Protein AF-A0A3M1XV31-F1 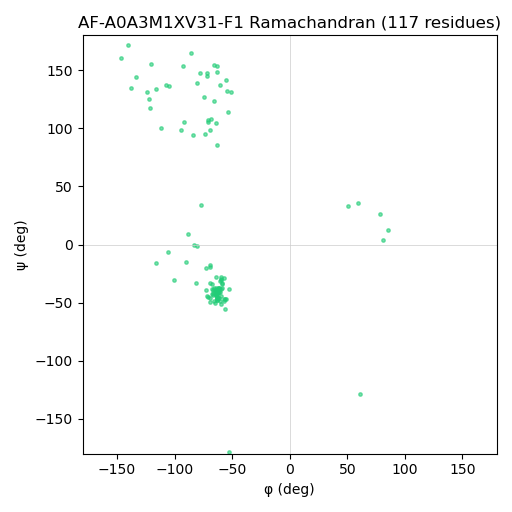(afdb_monomer)

Radius of gyration: 16.29 Å; Cα contacts (8 Å, |Δi|>4): 120; chains: 1; bounding box: 42×37×45 Å

Structure (mmCIF, N/CA/C/O backbone):
data_AF-A0A3M1XV31-F1
#
_entry.id   AF-A0A3M1XV31-F1
#
loop_
_atom_site.group_PDB
_atom_site.id
_atom_site.type_symbol
_atom_site.label_atom_id
_atom_site.label_alt_id
_atom_site.label_comp_id
_atom_site.label_asym_id
_atom_site.label_entity_id
_atom_site.label_seq_id
_atom_site.pdbx_PDB_ins_code
_atom_site.Cartn_x
_atom_site.Cartn_y
_atom_site.Cartn_z
_atom_site.occupancy
_atom_site.B_iso_or_equiv
_atom_site.auth_seq_id
_atom_site.auth_comp_id
_atom_site.auth_asym_id
_atom_site.auth_atom_id
_atom_site.pdbx_PDB_model_num
ATOM 1 N N . MET A 1 1 ? -19.844 -10.846 9.986 1.00 44.69 1 MET A N 1
ATOM 2 C CA . MET A 1 1 ? -19.285 -10.916 11.349 1.00 44.69 1 MET A CA 1
ATOM 3 C C . MET A 1 1 ? -18.876 -9.504 11.699 1.00 44.69 1 MET A C 1
ATOM 5 O O . MET A 1 1 ? -18.181 -8.908 10.888 1.00 44.69 1 MET A O 1
ATOM 9 N N . ASP A 1 2 ? -19.329 -8.960 12.826 1.00 51.91 2 ASP A N 1
ATOM 10 C CA . ASP A 1 2 ? -18.788 -7.693 13.324 1.00 51.91 2 ASP A CA 1
ATOM 11 C C . ASP A 1 2 ? -17.354 -7.955 13.785 1.00 51.91 2 ASP A C 1
ATOM 13 O O . ASP A 1 2 ? -17.120 -8.522 14.855 1.00 51.91 2 ASP A O 1
ATOM 17 N N . HIS A 1 3 ? -16.383 -7.627 12.933 1.00 59.66 3 HIS A N 1
ATOM 18 C CA . HIS A 1 3 ? -14.981 -7.655 13.319 1.00 59.66 3 HIS A CA 1
ATOM 19 C C . HIS A 1 3 ? -14.756 -6.498 14.287 1.00 59.66 3 HIS A C 1
ATOM 21 O O . HIS A 1 3 ? -14.757 -5.329 13.903 1.00 59.66 3 HIS A O 1
ATOM 27 N N . LYS A 1 4 ? -14.622 -6.824 15.574 1.00 81.00 4 LYS A N 1
ATOM 28 C CA . LYS A 1 4 ? -14.208 -5.852 16.578 1.00 81.00 4 LYS A CA 1
ATOM 29 C C . LYS A 1 4 ? -12.745 -5.505 16.296 1.00 81.00 4 LYS A C 1
ATOM 31 O O . LYS A 1 4 ? -11.880 -6.345 16.518 1.00 81.00 4 LYS A O 1
ATOM 36 N N . VAL A 1 5 ? -12.513 -4.296 15.787 1.00 86.75 5 VAL A N 1
ATOM 37 C CA . VAL A 1 5 ? -11.179 -3.737 15.513 1.00 86.75 5 VAL A CA 1
ATOM 38 C C . VAL A 1 5 ? -10.301 -3.878 16.759 1.00 86.75 5 VAL A C 1
ATOM 40 O O . VAL A 1 5 ? -10.746 -3.538 17.862 1.00 86.75 5 VAL A O 1
ATOM 43 N N . SER A 1 6 ? -9.075 -4.389 16.610 1.00 92.94 6 SER A N 1
ATOM 44 C CA . SER A 1 6 ? -8.146 -4.476 17.743 1.00 92.94 6 SER A CA 1
ATOM 45 C C . SER A 1 6 ? -7.766 -3.097 18.292 1.00 92.94 6 SER A C 1
ATOM 47 O O . SER A 1 6 ? -7.741 -2.096 17.577 1.00 92.94 6 SER A O 1
ATOM 49 N N . GLU A 1 7 ? -7.407 -3.038 19.577 1.00 93.62 7 GLU A N 1
ATOM 50 C CA . GLU A 1 7 ? -6.962 -1.791 20.220 1.00 93.62 7 GLU A CA 1
ATOM 51 C C . GLU A 1 7 ? -5.732 -1.188 19.523 1.00 93.62 7 GLU A C 1
ATOM 53 O O . GLU A 1 7 ? -5.599 0.031 19.433 1.00 93.62 7 GLU A O 1
ATOM 58 N N . GLN A 1 8 ? -4.854 -2.035 18.980 1.00 93.50 8 GLN A N 1
ATOM 59 C CA . GLN A 1 8 ? -3.656 -1.598 18.264 1.00 93.50 8 GLN A CA 1
ATOM 60 C C . GLN A 1 8 ? -3.995 -0.992 16.898 1.00 93.50 8 GLN A C 1
ATOM 62 O O . GLN A 1 8 ? -3.476 0.071 16.556 1.00 93.50 8 GLN A O 1
ATOM 67 N N . ALA A 1 9 ? -4.891 -1.632 16.140 1.00 93.19 9 ALA A N 1
ATOM 68 C CA . ALA A 1 9 ? -5.388 -1.086 14.882 1.00 93.19 9 ALA A CA 1
ATOM 69 C C . ALA A 1 9 ? -6.126 0.243 15.117 1.00 93.19 9 ALA A C 1
ATOM 71 O O . ALA A 1 9 ? -5.902 1.218 14.399 1.00 93.19 9 ALA A O 1
ATOM 72 N N . GLN A 1 10 ? -6.931 0.325 16.179 1.00 94.94 10 GLN A N 1
ATOM 73 C CA . GLN A 1 10 ? -7.616 1.555 16.565 1.00 94.94 10 GLN A CA 1
ATOM 74 C C . GLN A 1 10 ? -6.623 2.682 16.898 1.00 94.94 10 GLN A C 1
ATOM 76 O O . GLN A 1 10 ? -6.748 3.783 16.366 1.00 94.94 10 GLN A O 1
ATOM 81 N N . ALA A 1 11 ? -5.584 2.397 17.690 1.00 95.25 11 ALA A N 1
ATOM 82 C CA . ALA A 1 11 ? -4.541 3.372 18.009 1.00 95.25 11 ALA A CA 1
ATOM 83 C C . ALA A 1 11 ? -3.785 3.859 16.758 1.00 95.25 11 ALA A C 1
ATOM 85 O O . ALA A 1 11 ? -3.480 5.046 16.631 1.00 95.25 11 ALA A O 1
ATOM 86 N N . ALA A 1 12 ? -3.506 2.968 15.800 1.00 94.94 12 ALA A N 1
ATOM 87 C CA . ALA A 1 12 ? -2.901 3.349 14.526 1.00 94.94 12 ALA A CA 1
ATOM 88 C C . A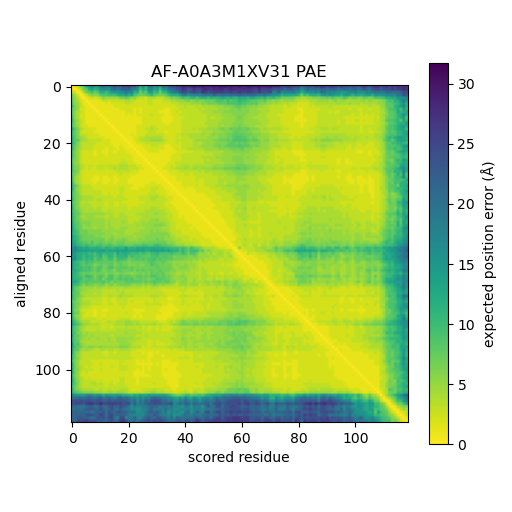LA A 1 12 ? -3.814 4.266 13.696 1.00 94.94 12 ALA A C 1
ATOM 90 O O . ALA A 1 12 ? -3.339 5.265 13.150 1.00 94.94 12 ALA A O 1
ATOM 91 N N . ALA A 1 13 ? -5.114 3.969 13.648 1.00 94.88 13 ALA A N 1
ATOM 92 C CA . ALA A 1 13 ? -6.100 4.805 12.975 1.00 94.88 13 ALA A CA 1
ATOM 93 C C . ALA A 1 13 ? -6.205 6.196 13.619 1.00 94.88 13 ALA A C 1
ATOM 95 O O . ALA A 1 13 ? -6.254 7.201 12.912 1.00 94.88 13 ALA A O 1
ATOM 96 N N . ASP A 1 14 ? -6.195 6.280 14.948 1.00 95.56 14 ASP A N 1
ATOM 97 C CA . ASP A 1 14 ? -6.311 7.561 15.648 1.00 95.56 14 ASP A CA 1
ATOM 98 C C . ASP A 1 14 ? -5.076 8.451 15.432 1.00 95.56 14 ASP A C 1
ATOM 100 O O . ASP A 1 14 ? -5.234 9.637 15.140 1.00 95.56 14 ASP A O 1
ATOM 104 N N . ARG A 1 15 ? -3.863 7.878 15.394 1.00 95.12 15 ARG A N 1
ATOM 105 C CA . ARG A 1 15 ? -2.644 8.616 14.998 1.00 95.12 15 ARG A CA 1
ATOM 106 C C . ARG A 1 15 ? -2.728 9.181 13.576 1.00 95.12 15 ARG A C 1
ATOM 108 O O . ARG A 1 15 ? -2.257 10.288 13.330 1.00 95.12 15 ARG A O 1
ATOM 115 N N . LEU A 1 16 ? -3.328 8.450 12.633 1.00 93.25 16 LEU A N 1
ATOM 116 C CA . LEU A 1 16 ? -3.548 8.957 11.272 1.00 93.25 16 LEU A CA 1
ATOM 117 C C . LEU A 1 16 ? -4.548 10.121 11.244 1.00 93.25 16 LEU A C 1
ATOM 119 O O . LEU A 1 16 ? -4.326 11.094 10.522 1.00 93.25 16 LEU A O 1
ATOM 123 N N . LYS A 1 17 ? -5.617 10.058 12.049 1.00 93.88 17 LYS A N 1
ATOM 124 C CA . LYS A 1 17 ? -6.593 11.156 12.164 1.00 93.88 17 LYS A CA 1
ATOM 125 C C . LYS A 1 17 ? -5.960 12.424 12.724 1.00 93.88 17 LYS A C 1
ATOM 127 O O . LYS A 1 17 ? -6.223 13.505 12.205 1.00 93.88 17 LYS A O 1
ATOM 132 N N . GLU A 1 18 ? -5.101 12.303 13.736 1.00 95.38 18 GLU A N 1
ATOM 133 C CA . GLU A 1 18 ? -4.348 13.436 14.300 1.00 95.38 18 GLU A CA 1
ATOM 134 C C . GLU A 1 18 ? -3.447 14.117 13.257 1.00 95.38 18 GLU A C 1
ATOM 136 O O . GLU A 1 18 ? -3.228 15.326 13.316 1.00 95.38 18 GLU A O 1
ATOM 141 N N . GLN A 1 19 ? -2.972 13.362 12.263 1.00 91.88 19 GLN A N 1
ATOM 142 C CA . GLN A 1 19 ? -2.186 13.868 11.133 1.00 91.88 19 GLN A CA 1
ATOM 143 C C . GLN A 1 19 ? -3.046 14.455 9.996 1.00 91.88 19 GLN A C 1
ATOM 145 O O . GLN A 1 19 ? -2.499 14.927 9.000 1.00 91.88 19 GLN A O 1
ATOM 150 N N . GLY A 1 20 ? -4.377 14.440 10.125 1.00 91.62 20 GLY A N 1
ATOM 151 C CA . GLY A 1 20 ? -5.310 14.959 9.123 1.00 91.62 20 GLY A CA 1
ATOM 152 C C . GLY A 1 20 ? -5.680 13.970 8.015 1.00 91.62 20 GLY A C 1
ATOM 153 O O . GLY A 1 20 ? -6.274 14.381 7.019 1.00 91.62 20 GLY A O 1
ATOM 154 N N . TYR A 1 21 ? -5.355 12.683 8.167 1.00 91.75 21 TYR A N 1
ATOM 155 C CA . TYR A 1 21 ? -5.764 11.638 7.228 1.00 91.75 21 TYR A CA 1
ATOM 156 C C . TYR A 1 21 ? -7.074 10.970 7.655 1.00 91.75 21 TYR A C 1
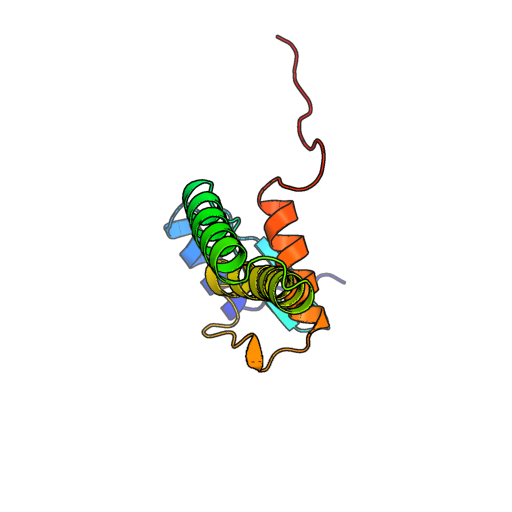ATOM 158 O O . TYR A 1 21 ? -7.392 10.868 8.840 1.00 91.75 21 TYR A O 1
ATOM 166 N N . THR A 1 22 ? -7.810 10.438 6.680 1.00 91.81 22 THR A N 1
ATOM 167 C CA . THR A 1 22 ? -8.916 9.504 6.919 1.00 91.81 22 THR A CA 1
ATOM 168 C C . THR A 1 22 ? -8.360 8.078 6.862 1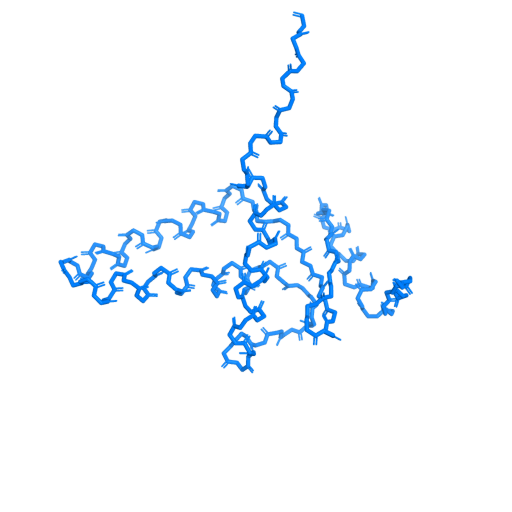.00 91.81 22 THR A C 1
ATOM 170 O O . THR A 1 22 ? -8.011 7.620 5.773 1.00 91.81 22 THR A O 1
ATOM 173 N N . PRO A 1 23 ? -8.198 7.385 8.004 1.00 93.81 23 PRO A N 1
ATOM 174 C CA . PRO A 1 23 ? -7.691 6.018 8.015 1.00 93.81 23 PRO A CA 1
ATOM 175 C C . PRO A 1 23 ? -8.740 5.043 7.478 1.00 93.81 23 PRO A C 1
ATOM 177 O O . PRO A 1 23 ? -9.935 5.205 7.727 1.00 93.81 23 PRO A O 1
ATOM 180 N N . VAL A 1 24 ? -8.269 3.986 6.827 1.00 94.94 24 VAL A N 1
ATOM 181 C CA . VAL A 1 24 ? -9.083 2.868 6.351 1.00 94.94 24 VAL A CA 1
ATOM 182 C C . VAL A 1 24 ? -8.652 1.605 7.085 1.00 94.94 24 VAL A C 1
ATOM 184 O O . VAL A 1 24 ? -7.459 1.339 7.225 1.00 94.94 24 VAL A O 1
ATOM 187 N N . TYR A 1 25 ? -9.629 0.838 7.564 1.00 95.31 25 TYR A N 1
ATOM 188 C CA . TYR A 1 25 ? -9.424 -0.464 8.194 1.00 95.31 25 TYR A CA 1
ATOM 189 C C . TYR A 1 25 ? -9.891 -1.570 7.252 1.00 95.31 25 TYR A C 1
ATOM 191 O O . TYR A 1 25 ? -10.963 -1.470 6.656 1.00 95.31 25 TYR A O 1
ATOM 199 N N . THR A 1 26 ? -9.115 -2.646 7.155 1.00 94.25 26 THR A N 1
ATOM 200 C CA . THR A 1 26 ? -9.502 -3.842 6.405 1.00 94.25 26 THR A CA 1
ATOM 201 C C . THR A 1 26 ? -8.957 -5.108 7.060 1.00 94.25 26 THR A C 1
ATOM 203 O O . THR A 1 26 ? -8.009 -5.064 7.845 1.00 94.25 26 THR A O 1
ATOM 206 N N . VAL A 1 27 ? -9.553 -6.251 6.720 1.00 94.25 27 VAL A N 1
ATOM 207 C CA . VAL A 1 27 ? -9.069 -7.579 7.108 1.00 94.25 27 VAL A CA 1
ATOM 208 C C . VAL A 1 27 ? -8.813 -8.386 5.843 1.00 94.25 27 VAL A C 1
ATOM 210 O O . VAL A 1 27 ? -9.742 -8.675 5.091 1.00 94.25 27 VAL A O 1
ATOM 213 N N . ILE A 1 28 ? -7.562 -8.783 5.617 1.00 92.94 28 ILE A N 1
ATOM 214 C CA . ILE A 1 28 ? -7.142 -9.538 4.430 1.00 92.94 28 ILE A CA 1
ATOM 215 C C . ILE A 1 28 ? -6.505 -10.838 4.899 1.00 92.94 28 ILE A C 1
ATOM 217 O O . ILE A 1 28 ? -5.599 -10.829 5.728 1.00 92.94 28 ILE A O 1
ATOM 221 N N . ALA A 1 29 ? -7.007 -11.971 4.398 1.00 91.81 29 ALA A N 1
ATOM 222 C CA . ALA A 1 29 ? -6.562 -13.309 4.804 1.00 91.81 29 ALA A CA 1
ATOM 223 C C . ALA A 1 29 ? -6.548 -13.525 6.339 1.00 91.81 29 ALA A C 1
ATOM 225 O O . ALA A 1 29 ? -5.714 -14.254 6.867 1.00 91.81 29 ALA A O 1
ATOM 226 N N . GLY A 1 30 ? -7.481 -12.888 7.059 1.00 91.00 30 GLY A N 1
ATOM 227 C CA . GLY A 1 30 ? -7.589 -12.975 8.520 1.00 91.00 30 GLY A CA 1
ATOM 228 C C . GLY A 1 30 ? -6.632 -12.066 9.300 1.00 91.00 30 GLY A C 1
ATOM 229 O O . GLY A 1 30 ? -6.635 -12.122 10.526 1.00 91.00 30 GLY A O 1
ATOM 230 N N . GLN A 1 31 ? -5.847 -11.226 8.622 1.00 93.44 31 GLN A N 1
ATOM 231 C CA . GLN A 1 31 ? -4.952 -10.251 9.238 1.00 93.44 31 GLN A CA 1
ATOM 232 C C . GLN A 1 31 ? -5.524 -8.837 9.117 1.00 93.44 31 GLN A C 1
ATOM 234 O O . GLN A 1 31 ? -6.035 -8.449 8.068 1.00 93.44 31 GLN A O 1
ATOM 239 N N . GLU A 1 32 ? -5.444 -8.077 10.206 1.00 94.44 32 GLU A N 1
ATOM 240 C CA . GLU A 1 32 ? -5.902 -6.692 10.266 1.00 94.44 32 GLU A CA 1
ATOM 241 C C . GLU A 1 32 ? -4.873 -5.735 9.666 1.00 94.44 32 GLU A C 1
ATOM 243 O O . GLU A 1 32 ? -3.675 -5.838 9.942 1.00 94.44 32 GLU A O 1
ATOM 248 N N . PHE A 1 33 ? -5.369 -4.760 8.911 1.00 96.25 33 PHE A N 1
ATOM 249 C CA . PHE A 1 33 ? -4.568 -3.688 8.348 1.00 96.25 33 PHE A CA 1
ATOM 250 C C . PHE A 1 33 ? -5.241 -2.342 8.560 1.00 96.25 33 PHE A C 1
ATOM 252 O O . PHE A 1 33 ? -6.463 -2.211 8.469 1.00 96.25 33 PHE A O 1
ATOM 259 N N . VAL A 1 34 ? -4.411 -1.331 8.800 1.00 96.69 34 VAL A N 1
ATOM 260 C CA . VAL A 1 34 ? -4.817 0.072 8.735 1.00 96.69 34 VAL A CA 1
ATOM 261 C C . VAL A 1 34 ? -3.905 0.768 7.752 1.00 96.69 34 VAL A C 1
ATOM 263 O O . VAL A 1 34 ? -2.681 0.632 7.825 1.00 96.69 34 VAL A O 1
ATOM 266 N N . PHE A 1 35 ? -4.501 1.520 6.841 1.00 96.50 35 PHE A N 1
ATOM 267 C CA . PHE A 1 35 ? -3.779 2.289 5.843 1.00 96.50 35 PHE A CA 1
ATOM 268 C C . PHE A 1 35 ? -4.438 3.647 5.621 1.00 96.50 35 PHE A C 1
ATOM 270 O O . PHE A 1 35 ? -5.520 3.931 6.139 1.00 96.50 35 PHE A O 1
ATOM 277 N N . ARG A 1 36 ? -3.768 4.504 4.858 1.00 95.00 36 ARG A N 1
ATOM 278 C CA . ARG A 1 36 ? -4.328 5.763 4.361 1.00 95.00 36 ARG A CA 1
ATOM 279 C C . ARG A 1 36 ? -4.320 5.788 2.833 1.00 95.00 36 ARG A C 1
ATOM 281 O O . ARG A 1 36 ? -3.449 5.162 2.228 1.00 95.00 36 ARG A O 1
ATOM 288 N N . PRO A 1 37 ? -5.201 6.577 2.208 1.00 93.62 37 PRO A N 1
ATOM 289 C CA . PRO A 1 37 ? -5.047 6.926 0.807 1.00 93.62 37 PRO A CA 1
ATOM 290 C C . PRO A 1 37 ? -3.675 7.571 0.538 1.00 93.62 37 PRO A C 1
ATOM 292 O O . PRO A 1 37 ? -3.172 8.379 1.332 1.00 93.62 37 PRO A O 1
ATOM 295 N N . ILE A 1 38 ? -3.075 7.246 -0.606 1.00 93.50 38 ILE A N 1
ATOM 296 C CA . ILE A 1 38 ? -1.931 7.981 -1.148 1.00 93.50 38 ILE A CA 1
ATOM 297 C C . ILE A 1 38 ? -2.369 9.348 -1.680 1.00 93.50 38 ILE A C 1
ATOM 299 O O . ILE A 1 38 ? -3.448 9.523 -2.247 1.00 93.50 38 ILE A O 1
ATOM 303 N N . THR A 1 39 ? -1.496 10.333 -1.520 1.00 92.81 39 THR A N 1
ATOM 304 C CA . THR A 1 39 ? -1.701 11.699 -1.996 1.00 92.81 39 THR A CA 1
ATOM 305 C C . THR A 1 39 ? -1.271 11.861 -3.455 1.00 92.81 39 THR A C 1
ATOM 307 O O . THR A 1 39 ? -0.485 11.087 -4.011 1.00 92.81 39 THR A O 1
ATOM 310 N N . ARG A 1 40 ? -1.704 12.959 -4.089 1.00 91.81 40 ARG A N 1
ATOM 311 C CA . ARG A 1 40 ? -1.267 13.309 -5.450 1.00 91.81 40 ARG A CA 1
ATOM 312 C C . ARG A 1 40 ? 0.247 13.528 -5.558 1.00 91.81 40 ARG A C 1
ATOM 314 O O . ARG A 1 40 ? 0.811 13.292 -6.627 1.00 91.81 40 ARG A O 1
ATOM 321 N N . ALA A 1 41 ? 0.889 14.012 -4.494 1.00 92.94 41 ALA A N 1
ATOM 322 C CA . ALA A 1 41 ? 2.333 14.225 -4.461 1.00 92.94 41 ALA A CA 1
ATOM 323 C C . ALA A 1 41 ? 3.089 12.887 -4.463 1.00 92.94 41 ALA A C 1
ATOM 325 O O . ALA A 1 41 ? 3.986 12.701 -5.281 1.00 92.94 41 ALA A O 1
ATOM 326 N N . GLU A 1 42 ? 2.660 11.936 -3.632 1.00 93.50 42 GLU A N 1
ATOM 327 C CA . GLU A 1 42 ? 3.243 10.589 -3.559 1.00 93.50 42 GLU A CA 1
ATOM 328 C C . GLU A 1 42 ? 3.054 9.820 -4.865 1.00 93.50 42 GLU A C 1
ATOM 330 O O . GLU A 1 42 ? 4.007 9.250 -5.390 1.00 93.50 42 GLU A O 1
ATOM 335 N N . TRP A 1 43 ? 1.858 9.896 -5.457 1.00 92.31 43 TRP A N 1
ATOM 336 C CA . TRP A 1 43 ? 1.599 9.314 -6.773 1.00 92.31 43 TRP A CA 1
ATOM 337 C C . TRP A 1 43 ? 2.559 9.843 -7.844 1.00 92.31 43 TRP A C 1
ATOM 339 O O . TRP A 1 43 ? 3.123 9.079 -8.625 1.00 92.31 43 TRP A O 1
ATOM 349 N N . ARG A 1 44 ? 2.757 11.168 -7.901 1.00 91.94 44 ARG A N 1
ATOM 350 C CA . ARG A 1 44 ? 3.674 11.779 -8.876 1.00 91.94 44 ARG A CA 1
ATOM 351 C C . ARG A 1 44 ? 5.102 11.291 -8.684 1.00 91.94 44 ARG A C 1
ATOM 353 O O . ARG A 1 44 ? 5.783 11.040 -9.674 1.00 91.94 44 ARG A O 1
ATOM 360 N N . GLU A 1 45 ? 5.534 11.164 -7.437 1.00 92.12 45 GLU A N 1
ATOM 361 C CA . GLU A 1 45 ? 6.879 10.707 -7.114 1.00 92.12 45 GLU A CA 1
ATOM 362 C C . GLU A 1 45 ? 7.103 9.242 -7.505 1.00 92.12 45 GLU A C 1
ATOM 364 O O . GLU A 1 45 ? 8.131 8.915 -8.097 1.00 92.12 45 GLU A O 1
ATOM 369 N N . LEU A 1 46 ? 6.124 8.368 -7.263 1.00 90.12 46 LEU A N 1
ATOM 370 C CA . LEU A 1 46 ? 6.165 6.987 -7.747 1.00 90.12 46 LEU A CA 1
ATOM 371 C C . LEU A 1 46 ? 6.242 6.911 -9.269 1.00 90.12 46 LEU A C 1
ATOM 373 O O . LEU A 1 46 ? 7.137 6.275 -9.813 1.00 90.12 46 LEU A O 1
ATOM 377 N N . ILE A 1 47 ? 5.346 7.605 -9.976 1.00 89.81 47 ILE A N 1
ATOM 378 C CA . ILE A 1 47 ? 5.328 7.581 -11.443 1.00 89.81 47 ILE A CA 1
ATOM 379 C C . ILE A 1 47 ? 6.634 8.121 -12.022 1.00 89.81 47 ILE A C 1
ATOM 381 O O . ILE A 1 47 ? 7.125 7.594 -13.018 1.00 89.81 47 ILE A O 1
ATOM 385 N N . ARG A 1 48 ? 7.224 9.145 -11.399 1.00 90.62 48 ARG A N 1
ATOM 386 C CA . ARG A 1 48 ? 8.531 9.672 -11.798 1.00 90.62 48 ARG A CA 1
ATOM 387 C C . ARG A 1 48 ? 9.619 8.603 -11.683 1.00 90.62 48 ARG A C 1
ATOM 389 O O . ARG A 1 48 ? 10.352 8.411 -12.650 1.00 90.62 48 ARG A O 1
ATOM 396 N N . ARG A 1 49 ? 9.699 7.901 -10.547 1.00 89.94 49 ARG A N 1
ATOM 397 C CA . ARG A 1 49 ? 10.669 6.815 -10.320 1.00 89.94 49 ARG A CA 1
ATOM 398 C C . ARG A 1 49 ? 10.451 5.649 -11.281 1.00 89.94 49 ARG A C 1
ATOM 400 O O . ARG A 1 49 ? 11.383 5.264 -11.977 1.00 89.94 49 ARG A O 1
ATOM 407 N N . ARG A 1 50 ? 9.205 5.196 -11.424 1.00 87.75 50 ARG A N 1
ATOM 408 C CA . ARG A 1 50 ? 8.818 4.129 -12.353 1.00 87.75 50 ARG A CA 1
ATOM 409 C C . ARG A 1 50 ? 9.205 4.452 -13.794 1.00 87.75 50 ARG A C 1
ATOM 411 O O . ARG A 1 50 ? 9.763 3.620 -14.498 1.00 87.75 50 ARG A O 1
ATOM 418 N N . ASN A 1 51 ? 8.914 5.670 -14.251 1.00 87.62 51 ASN A N 1
ATOM 419 C CA . ASN A 1 51 ? 9.247 6.091 -15.612 1.00 87.62 51 ASN A CA 1
ATOM 420 C C . ASN A 1 51 ? 10.762 6.201 -15.819 1.00 87.62 51 ASN A C 1
ATOM 422 O O . ASN A 1 51 ? 11.240 5.910 -16.911 1.00 87.62 51 ASN A O 1
ATOM 426 N N . GLN A 1 52 ? 11.508 6.608 -14.789 1.00 91.19 52 GLN A N 1
ATOM 427 C CA . GLN A 1 52 ? 12.965 6.620 -14.836 1.00 91.19 52 GLN A CA 1
ATOM 428 C C . GLN A 1 52 ? 13.523 5.195 -14.966 1.00 91.19 52 GLN A C 1
ATOM 430 O O . GLN A 1 52 ? 14.293 4.936 -15.884 1.00 91.19 52 GLN A O 1
ATOM 435 N N . GLN A 1 53 ? 13.080 4.262 -14.120 1.00 88.94 53 GLN A N 1
ATOM 436 C CA . GLN A 1 53 ? 13.501 2.857 -14.183 1.00 88.94 53 GLN A CA 1
ATOM 437 C C . GLN A 1 53 ? 13.126 2.207 -15.520 1.00 88.94 53 GLN A C 1
ATOM 439 O O . GLN A 1 53 ? 13.932 1.500 -16.116 1.00 88.94 53 GLN A O 1
ATOM 444 N N . ALA A 1 54 ? 11.927 2.488 -16.039 1.00 87.75 54 ALA A N 1
ATOM 445 C CA . ALA A 1 54 ? 11.497 1.979 -17.338 1.00 87.75 54 ALA A CA 1
ATOM 446 C C . ALA A 1 54 ? 12.358 2.533 -18.487 1.00 87.75 54 ALA A C 1
ATOM 448 O O . ALA A 1 54 ? 12.683 1.802 -19.418 1.00 87.75 54 ALA A O 1
ATOM 449 N N . ALA A 1 55 ? 12.765 3.805 -18.415 1.00 88.12 55 ALA A N 1
ATOM 450 C CA . ALA A 1 55 ? 13.685 4.387 -19.389 1.00 88.12 55 ALA A CA 1
ATOM 451 C C . ALA A 1 55 ? 15.080 3.742 -19.322 1.00 88.12 55 ALA A C 1
ATOM 453 O O . ALA A 1 55 ? 15.700 3.523 -20.361 1.00 88.12 55 ALA A O 1
ATOM 454 N N . GLU A 1 56 ? 15.558 3.410 -18.120 1.00 91.00 56 GLU A N 1
ATOM 455 C CA . GLU A 1 56 ? 16.828 2.705 -17.900 1.00 91.00 56 GLU A CA 1
ATOM 456 C C . GLU A 1 56 ? 16.776 1.243 -18.385 1.00 91.00 56 GLU A C 1
ATOM 458 O O . GLU A 1 56 ? 17.768 0.732 -18.904 1.00 91.00 56 GLU A O 1
ATOM 463 N N . ALA A 1 57 ? 15.616 0.587 -18.283 1.00 88.94 57 ALA A N 1
ATOM 464 C CA . ALA A 1 57 ? 15.392 -0.781 -18.756 1.00 88.94 57 ALA A CA 1
ATOM 465 C C . ALA A 1 57 ? 15.324 -0.912 -20.294 1.00 88.94 57 ALA A C 1
ATOM 467 O O . ALA A 1 57 ? 15.528 -2.007 -20.829 1.00 88.94 57 ALA A O 1
ATOM 468 N N . GLY A 1 58 ? 15.051 0.182 -21.016 1.00 90.00 58 GLY A N 1
ATOM 469 C CA . GLY A 1 58 ? 14.938 0.190 -22.477 1.00 90.00 58 GLY A CA 1
ATOM 470 C C . GLY A 1 58 ? 13.818 -0.727 -22.982 1.00 90.00 58 GLY A C 1
ATOM 471 O O . GLY A 1 58 ? 12.695 -0.657 -22.499 1.00 90.00 58 GLY A O 1
ATOM 472 N N . ASP A 1 59 ? 14.127 -1.609 -23.939 1.00 90.62 59 ASP A N 1
ATOM 473 C CA . ASP A 1 59 ? 13.158 -2.546 -24.539 1.00 90.62 59 ASP A CA 1
ATOM 474 C C . ASP A 1 59 ? 13.043 -3.888 -23.785 1.00 90.62 59 ASP A C 1
ATOM 476 O O . ASP A 1 59 ? 12.417 -4.837 -24.270 1.00 90.62 59 ASP A O 1
ATOM 480 N N . ASN A 1 60 ? 13.656 -4.016 -22.602 1.00 91.94 60 ASN A N 1
ATOM 481 C CA . ASN A 1 60 ? 13.600 -5.251 -21.825 1.00 91.94 60 ASN A CA 1
ATOM 482 C C . ASN A 1 60 ? 12.216 -5.436 -21.180 1.00 91.94 60 ASN A C 1
ATOM 484 O O . ASN A 1 60 ? 11.948 -4.955 -20.080 1.00 91.94 60 ASN A O 1
ATOM 488 N N . GLN A 1 61 ? 11.347 -6.186 -21.859 1.00 86.81 61 GLN A N 1
ATOM 489 C CA . GLN A 1 61 ? 9.975 -6.439 -21.410 1.00 86.81 61 GLN A CA 1
ATOM 490 C C . GLN A 1 61 ? 9.885 -7.129 -20.041 1.00 86.81 61 GLN A C 1
ATOM 492 O O . GLN A 1 61 ? 8.925 -6.879 -19.318 1.00 86.81 61 GLN A O 1
ATOM 497 N N . ILE A 1 62 ? 10.869 -7.958 -19.670 1.00 86.38 62 ILE A N 1
ATOM 498 C CA . ILE A 1 62 ? 10.894 -8.625 -18.358 1.00 86.38 62 ILE A CA 1
ATOM 499 C C . ILE A 1 62 ? 11.151 -7.588 -17.264 1.00 86.38 62 ILE A C 1
ATOM 501 O O . ILE A 1 62 ? 10.372 -7.494 -16.324 1.00 86.38 62 ILE A O 1
ATOM 505 N N . ALA A 1 63 ? 12.167 -6.741 -17.443 1.00 83.94 63 ALA A N 1
ATOM 506 C CA . ALA A 1 63 ? 12.473 -5.676 -16.488 1.00 83.94 63 ALA A CA 1
ATOM 507 C C . ALA A 1 63 ? 11.314 -4.671 -16.353 1.00 83.94 63 ALA A C 1
ATOM 509 O O . ALA A 1 63 ? 11.006 -4.215 -15.257 1.00 83.94 63 ALA A O 1
ATOM 510 N N . ILE A 1 64 ? 10.622 -4.350 -17.453 1.00 83.62 64 ILE A N 1
ATOM 511 C CA . ILE A 1 64 ? 9.429 -3.489 -17.412 1.00 83.62 64 ILE A CA 1
ATOM 512 C C . ILE A 1 64 ? 8.294 -4.137 -16.605 1.00 83.62 64 ILE A C 1
ATOM 514 O O . ILE A 1 64 ? 7.590 -3.427 -15.887 1.00 83.62 64 ILE A O 1
ATOM 518 N N . ALA A 1 65 ? 8.098 -5.453 -16.725 1.00 81.88 65 ALA A N 1
ATOM 519 C CA . ALA A 1 65 ? 7.084 -6.172 -15.958 1.00 81.88 65 ALA A CA 1
ATOM 520 C C . ALA A 1 65 ? 7.423 -6.200 -14.457 1.00 81.88 65 ALA A C 1
ATOM 522 O O . ALA A 1 65 ? 6.549 -5.916 -13.643 1.00 81.88 65 ALA A O 1
ATOM 523 N N . GLU A 1 66 ? 8.688 -6.437 -14.100 1.00 84.81 66 GLU A N 1
ATOM 524 C CA . GLU A 1 66 ? 9.167 -6.397 -12.708 1.00 84.81 66 GLU A CA 1
ATOM 525 C C . GLU A 1 66 ? 8.943 -5.012 -12.074 1.00 84.81 66 GLU A C 1
ATOM 527 O O . GLU A 1 66 ? 8.370 -4.911 -10.995 1.00 84.81 66 GLU A O 1
ATOM 532 N N . ILE A 1 67 ? 9.249 -3.924 -12.793 1.00 85.38 67 ILE A N 1
ATOM 533 C CA . ILE A 1 67 ? 8.994 -2.544 -12.331 1.00 85.38 67 ILE A CA 1
ATOM 534 C C . ILE A 1 67 ? 7.498 -2.291 -12.044 1.00 85.38 67 ILE A C 1
ATOM 536 O O . ILE A 1 67 ? 7.135 -1.493 -11.170 1.00 85.38 67 ILE A O 1
ATOM 540 N N . GLN A 1 68 ? 6.598 -2.924 -12.803 1.00 76.94 68 GLN A N 1
ATOM 541 C CA . GLN A 1 68 ? 5.158 -2.807 -12.560 1.00 76.94 68 GLN A CA 1
ATOM 542 C C . GLN A 1 68 ? 4.730 -3.570 -11.305 1.00 76.94 68 GLN A C 1
ATOM 544 O O . GLN A 1 68 ? 3.900 -3.056 -10.557 1.00 76.94 68 GLN A O 1
ATOM 549 N N . GLU A 1 69 ? 5.303 -4.747 -11.059 1.00 78.00 69 GLU A N 1
ATOM 550 C CA . GLU A 1 69 ? 5.050 -5.536 -9.850 1.00 78.00 69 GLU A CA 1
ATOM 551 C C . GLU A 1 69 ? 5.582 -4.822 -8.596 1.00 78.00 69 GLU A C 1
ATOM 553 O O . GLU A 1 69 ? 4.843 -4.648 -7.624 1.00 78.00 69 GLU A O 1
ATOM 558 N N . ASP A 1 70 ? 6.790 -4.257 -8.671 1.00 84.62 70 ASP A N 1
ATOM 559 C CA . ASP A 1 70 ? 7.404 -3.463 -7.598 1.00 84.62 70 ASP A CA 1
ATOM 560 C C . ASP A 1 70 ? 6.536 -2.265 -7.178 1.00 84.62 70 ASP A C 1
ATOM 562 O O . ASP A 1 70 ? 6.542 -1.845 -6.018 1.00 84.62 70 ASP A O 1
ATOM 566 N N . SER A 1 71 ? 5.727 -1.726 -8.097 1.00 83.06 71 SER A N 1
ATOM 567 C CA . SER A 1 71 ? 4.831 -0.606 -7.791 1.00 83.06 71 SER A CA 1
ATOM 568 C C . SER A 1 71 ? 3.790 -0.981 -6.724 1.00 83.06 71 SER A C 1
ATOM 570 O O . SER A 1 71 ? 3.493 -0.159 -5.856 1.00 83.06 71 SER A O 1
ATOM 572 N N . ALA A 1 72 ? 3.268 -2.216 -6.737 1.00 85.81 72 ALA A N 1
ATOM 573 C CA . ALA A 1 72 ? 2.305 -2.698 -5.738 1.00 85.81 72 ALA A CA 1
ATOM 574 C C . ALA A 1 72 ? 2.923 -2.755 -4.332 1.00 85.81 72 ALA A C 1
ATOM 576 O O . ALA A 1 72 ? 2.301 -2.359 -3.335 1.00 85.81 72 ALA A O 1
ATOM 577 N N . GLU A 1 73 ? 4.184 -3.179 -4.250 1.00 90.94 73 GLU A N 1
ATOM 578 C CA . GLU A 1 73 ? 4.944 -3.143 -3.007 1.00 90.94 73 GLU A CA 1
ATOM 579 C C . GLU A 1 73 ? 5.170 -1.714 -2.515 1.00 90.94 73 GLU A C 1
ATOM 581 O O . GLU A 1 73 ? 5.030 -1.445 -1.320 1.00 90.94 73 GLU A O 1
ATOM 586 N N . GLU A 1 74 ? 5.521 -0.792 -3.412 1.00 90.38 74 GLU A N 1
ATOM 587 C CA . GLU A 1 74 ? 5.774 0.603 -3.053 1.00 90.38 74 GLU A CA 1
ATOM 588 C C . GLU A 1 74 ? 4.517 1.291 -2.506 1.00 90.38 74 GLU A C 1
ATOM 590 O O . GLU A 1 74 ? 4.600 1.965 -1.475 1.00 90.38 74 GLU A O 1
ATOM 595 N N . PHE A 1 75 ? 3.343 1.083 -3.119 1.00 88.00 75 PHE A N 1
ATOM 596 C CA . PHE A 1 75 ? 2.073 1.589 -2.579 1.00 88.00 75 PHE A CA 1
ATOM 597 C C . PHE A 1 75 ? 1.831 1.082 -1.161 1.00 88.00 75 PHE A C 1
ATOM 599 O O . PHE A 1 75 ? 1.553 1.864 -0.249 1.00 88.00 75 PHE A O 1
ATOM 606 N N . THR A 1 76 ? 2.001 -0.224 -0.974 1.00 92.06 76 THR A N 1
ATOM 607 C CA . THR A 1 76 ? 1.762 -0.889 0.304 1.00 92.06 76 THR A CA 1
ATOM 608 C C . THR A 1 76 ? 2.710 -0.366 1.387 1.00 92.06 76 THR A C 1
ATOM 610 O O . THR A 1 76 ? 2.254 0.013 2.466 1.00 92.06 76 THR A O 1
ATOM 613 N N . LYS A 1 77 ? 4.013 -0.243 1.087 1.00 92.19 77 LYS A N 1
ATOM 614 C CA . LYS A 1 77 ? 5.035 0.291 2.011 1.00 92.19 77 LYS A CA 1
ATOM 615 C C . LYS A 1 77 ? 4.734 1.719 2.473 1.00 92.19 77 LYS A C 1
ATOM 617 O O . LYS A 1 77 ? 5.031 2.066 3.611 1.00 92.19 77 LYS A O 1
ATOM 622 N N . MET A 1 78 ? 4.194 2.562 1.595 1.00 91.12 78 MET A N 1
ATOM 623 C CA . MET A 1 78 ? 3.947 3.976 1.907 1.00 91.12 78 MET A CA 1
ATOM 624 C C . MET A 1 78 ? 2.657 4.220 2.693 1.00 91.12 78 MET A C 1
ATOM 626 O O . MET A 1 78 ? 2.573 5.188 3.455 1.00 91.12 78 MET A O 1
ATOM 630 N N . ALA A 1 79 ? 1.636 3.401 2.448 1.00 94.12 79 ALA A N 1
ATOM 631 C CA . ALA A 1 79 ? 0.279 3.657 2.914 1.00 94.12 79 ALA A CA 1
ATOM 632 C C . ALA A 1 79 ? -0.103 2.856 4.163 1.00 94.12 79 ALA A C 1
ATOM 634 O O . ALA A 1 79 ? -0.914 3.341 4.955 1.00 94.12 79 ALA A O 1
ATOM 635 N N . VAL A 1 80 ? 0.453 1.654 4.348 1.00 96.19 80 VAL A N 1
ATOM 636 C CA . VAL A 1 80 ? 0.142 0.793 5.497 1.00 96.19 80 VAL A CA 1
ATOM 637 C C . VAL A 1 80 ? 0.817 1.324 6.758 1.00 96.19 80 VAL A C 1
ATOM 639 O O . VAL A 1 80 ? 2.027 1.527 6.799 1.00 96.19 80 VAL A O 1
ATOM 642 N N . VAL A 1 81 ? 0.022 1.516 7.811 1.00 95.12 81 VAL A N 1
ATOM 643 C CA . VAL A 1 81 ? 0.485 1.969 9.134 1.00 95.12 81 VAL A CA 1
ATOM 644 C C . VAL A 1 81 ? 0.274 0.930 10.234 1.00 95.12 81 VAL A C 1
ATOM 646 O O . VAL A 1 81 ? 0.857 1.050 11.311 1.00 95.12 81 VAL A O 1
ATOM 649 N N . TYR A 1 82 ? -0.565 -0.078 9.982 1.00 96.31 82 TYR A N 1
ATOM 650 C CA . TYR A 1 82 ? -0.753 -1.229 10.858 1.00 96.31 82 TYR A CA 1
ATOM 651 C C . TYR A 1 82 ? -0.826 -2.519 10.026 1.00 96.31 82 TYR A C 1
ATOM 653 O O . TYR A 1 82 ? -1.560 -2.525 9.034 1.00 96.31 82 TYR A O 1
ATOM 661 N N . PRO A 1 83 ? -0.127 -3.600 10.422 1.00 94.69 83 PRO A N 1
ATOM 662 C CA . PRO A 1 83 ? 0.780 -3.677 11.571 1.00 94.69 83 PRO A CA 1
ATOM 663 C C . PRO A 1 83 ? 1.992 -2.747 11.420 1.00 94.69 83 PRO A C 1
ATOM 665 O O . PRO A 1 83 ? 2.445 -2.469 10.311 1.00 94.69 83 PRO A O 1
ATOM 668 N N . GLU A 1 84 ? 2.498 -2.230 12.543 1.00 89.25 84 GLU A N 1
ATOM 669 C CA . GLU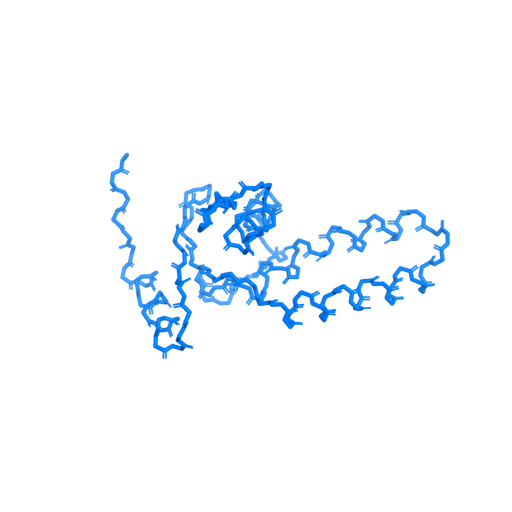 A 1 84 ? 3.710 -1.406 12.522 1.00 89.25 84 GLU A CA 1
ATOM 670 C C . GLU A 1 84 ? 4.882 -2.229 11.965 1.00 89.25 84 GLU A C 1
ATOM 672 O O . GLU A 1 84 ? 5.063 -3.391 12.331 1.00 89.25 84 GLU A O 1
ATOM 677 N N . ASN A 1 85 ? 5.691 -1.619 11.095 1.00 87.25 85 ASN A N 1
ATOM 678 C CA . ASN A 1 85 ? 6.816 -2.274 10.414 1.00 87.25 85 ASN A CA 1
ATOM 679 C C . ASN A 1 85 ? 6.411 -3.483 9.550 1.00 87.25 85 ASN A C 1
ATOM 681 O O . ASN A 1 85 ? 7.150 -4.466 9.476 1.00 87.25 85 ASN A O 1
ATOM 685 N N . PHE A 1 86 ? 5.244 -3.423 8.902 1.00 92.44 86 PHE A N 1
ATOM 686 C CA . PHE A 1 86 ? 4.836 -4.428 7.924 1.00 92.44 86 PHE A CA 1
ATOM 687 C C . PHE A 1 86 ? 5.912 -4.619 6.837 1.00 92.44 86 PHE A C 1
ATOM 689 O O . PHE A 1 86 ? 6.195 -3.717 6.050 1.00 92.44 86 PHE A O 1
ATOM 696 N N . ASP A 1 87 ? 6.520 -5.806 6.810 1.00 92.19 87 ASP A N 1
ATOM 697 C CA . ASP A 1 87 ? 7.569 -6.173 5.859 1.00 92.19 87 ASP A CA 1
ATOM 698 C C . ASP A 1 87 ? 6.949 -6.894 4.660 1.00 92.19 87 ASP A C 1
ATOM 700 O O . ASP A 1 87 ? 6.678 -8.097 4.717 1.00 92.19 87 ASP A O 1
ATOM 704 N N . VAL A 1 88 ? 6.724 -6.156 3.569 1.00 91.06 88 VAL A N 1
ATOM 705 C CA . VAL A 1 88 ? 6.081 -6.714 2.369 1.00 91.06 88 VAL A CA 1
ATOM 706 C C . VAL A 1 88 ? 6.869 -7.883 1.771 1.00 91.06 88 VAL A C 1
ATOM 708 O O . VAL A 1 88 ? 6.255 -8.783 1.213 1.00 91.06 88 VAL A O 1
ATOM 711 N N . SER A 1 89 ? 8.199 -7.925 1.946 1.00 89.38 89 SER A N 1
ATOM 712 C CA . SER A 1 89 ? 9.054 -8.982 1.378 1.00 89.38 89 SER A CA 1
ATOM 713 C C . SER A 1 89 ? 8.832 -10.345 2.038 1.00 89.38 89 SER A C 1
ATOM 715 O O . SER A 1 89 ? 9.200 -11.386 1.494 1.00 89.38 89 SER A O 1
ATOM 717 N N . LYS A 1 90 ? 8.221 -10.342 3.229 1.00 91.12 90 LYS A N 1
ATOM 718 C CA . LYS A 1 90 ? 7.843 -11.540 3.985 1.00 91.12 90 LYS A CA 1
ATOM 719 C C . LYS A 1 90 ? 6.343 -11.815 3.941 1.00 91.12 90 LYS A C 1
ATOM 721 O O . LYS A 1 90 ? 5.899 -12.830 4.479 1.00 91.12 90 LYS A O 1
ATOM 726 N N . ALA A 1 91 ? 5.558 -10.913 3.357 1.00 91.19 91 ALA A N 1
ATOM 727 C CA . ALA A 1 91 ? 4.119 -11.061 3.285 1.00 91.19 91 ALA A CA 1
ATOM 728 C C . ALA A 1 91 ? 3.725 -12.058 2.180 1.00 91.19 91 ALA A C 1
ATOM 730 O O . ALA A 1 91 ? 4.383 -12.137 1.143 1.00 91.19 91 ALA A O 1
ATOM 731 N N . PRO A 1 92 ? 2.624 -12.809 2.352 1.00 91.81 92 PRO A N 1
ATOM 732 C CA . PRO A 1 92 ? 2.020 -13.550 1.253 1.00 91.81 92 PRO A CA 1
ATOM 733 C C . PRO A 1 92 ? 1.704 -12.623 0.069 1.00 91.81 92 PRO A C 1
ATOM 735 O O . PRO A 1 92 ? 1.049 -11.598 0.256 1.00 91.81 92 PRO A O 1
ATOM 738 N N . ALA A 1 93 ? 2.087 -13.016 -1.150 1.00 87.38 93 ALA A N 1
ATOM 739 C CA . ALA A 1 93 ? 1.920 -12.193 -2.357 1.00 87.38 93 ALA A CA 1
ATOM 740 C C . ALA A 1 93 ? 0.478 -11.680 -2.556 1.00 87.38 93 ALA A C 1
ATOM 742 O O . ALA A 1 93 ? 0.253 -10.525 -2.910 1.00 87.38 93 ALA A O 1
ATOM 743 N N . GLY A 1 94 ? -0.523 -12.512 -2.242 1.00 91.38 94 GLY A N 1
ATOM 744 C CA . GLY A 1 94 ? -1.934 -12.124 -2.330 1.00 91.38 94 GLY A CA 1
ATOM 745 C C . GLY A 1 94 ? -2.345 -10.996 -1.372 1.00 91.38 94 GLY A C 1
ATOM 746 O O . GLY A 1 94 ? -3.252 -10.235 -1.700 1.00 91.38 94 GLY A O 1
ATOM 747 N N . ILE A 1 95 ? -1.680 -10.854 -0.218 1.00 93.94 95 ILE A N 1
ATOM 748 C CA . ILE A 1 95 ? -1.943 -9.762 0.732 1.00 93.94 95 ILE A CA 1
ATOM 749 C C . ILE A 1 95 ? -1.450 -8.434 0.157 1.00 93.94 95 ILE A C 1
ATOM 751 O O . ILE A 1 95 ? -2.187 -7.455 0.208 1.00 93.94 95 ILE A O 1
ATOM 755 N N . VAL A 1 96 ? -0.243 -8.406 -0.416 1.00 93.38 96 VAL A N 1
ATOM 756 C CA . VAL A 1 96 ? 0.350 -7.182 -0.981 1.00 93.38 96 VAL A CA 1
ATOM 757 C C . VAL A 1 96 ? -0.492 -6.658 -2.144 1.00 93.38 96 VAL A C 1
ATOM 759 O O . VAL A 1 96 ? -0.847 -5.483 -2.155 1.00 93.38 96 VAL A O 1
ATOM 762 N N . ASN A 1 97 ? -0.902 -7.538 -3.062 1.00 91.50 97 ASN A N 1
ATOM 763 C CA . ASN A 1 97 ? -1.772 -7.149 -4.177 1.00 91.50 97 ASN A CA 1
ATOM 764 C C . ASN A 1 97 ? -3.127 -6.625 -3.685 1.00 91.50 97 ASN A C 1
ATOM 766 O O . ASN A 1 97 ? -3.556 -5.550 -4.091 1.00 91.50 97 ASN A O 1
ATOM 770 N N . SER A 1 98 ? -3.758 -7.330 -2.739 1.00 93.88 98 SER A N 1
ATOM 771 C CA . SER A 1 98 ? -5.048 -6.901 -2.180 1.00 93.88 98 SER A CA 1
ATOM 772 C C . SER A 1 98 ? -4.952 -5.554 -1.455 1.00 93.88 98 SER A C 1
ATOM 774 O O . SER A 1 98 ? -5.869 -4.741 -1.541 1.00 93.88 98 SER A O 1
ATOM 776 N N . LEU A 1 99 ? -3.849 -5.305 -0.737 1.00 94.19 99 LEU A N 1
ATOM 777 C CA . LEU A 1 99 ? -3.593 -4.019 -0.089 1.00 94.19 99 LEU A CA 1
ATOM 778 C C . LEU A 1 99 ? -3.399 -2.915 -1.120 1.00 94.19 99 LEU A C 1
ATOM 780 O O . LEU A 1 99 ? -4.036 -1.875 -0.998 1.00 94.19 99 LEU A O 1
ATOM 784 N N . SER A 1 100 ? -2.562 -3.141 -2.134 1.00 92.94 100 SER A N 1
ATOM 785 C CA . SER A 1 100 ? -2.339 -2.180 -3.215 1.00 92.94 100 SER A CA 1
ATOM 786 C C . SER A 1 100 ? -3.656 -1.791 -3.892 1.00 92.94 100 SER A C 1
ATOM 788 O O . SER A 1 100 ? -3.934 -0.603 -4.050 1.00 92.94 100 SER A O 1
ATOM 790 N N . ASP A 1 101 ? -4.504 -2.768 -4.220 1.00 91.88 101 ASP A N 1
ATOM 791 C CA . ASP A 1 101 ? -5.811 -2.521 -4.833 1.00 91.88 101 ASP A CA 1
ATOM 792 C C . ASP A 1 101 ? -6.735 -1.714 -3.912 1.00 91.88 101 ASP A C 1
ATOM 794 O O . ASP A 1 101 ? -7.339 -0.732 -4.346 1.00 91.88 101 ASP A O 1
ATOM 798 N N . ALA A 1 102 ? -6.810 -2.077 -2.627 1.00 92.69 102 ALA A N 1
ATOM 799 C CA .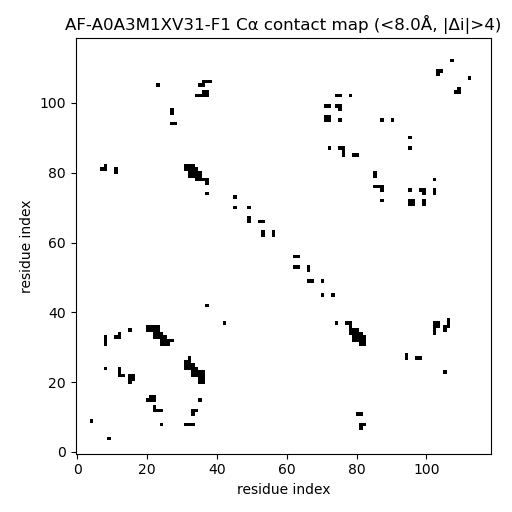 ALA A 1 102 ? -7.610 -1.352 -1.641 1.00 92.69 102 ALA A CA 1
ATOM 800 C C . ALA A 1 102 ? -7.115 0.091 -1.439 1.00 92.69 102 ALA A C 1
ATOM 802 O O . ALA A 1 102 ? -7.918 1.018 -1.358 1.00 92.69 102 ALA A O 1
ATOM 803 N N . ILE A 1 103 ? -5.798 0.300 -1.405 1.00 93.50 103 ILE A N 1
ATOM 804 C CA . ILE A 1 103 ? -5.188 1.629 -1.295 1.00 93.50 103 ILE A CA 1
ATOM 805 C C . ILE A 1 103 ? -5.540 2.477 -2.518 1.00 93.50 103 ILE A C 1
ATOM 807 O O . ILE A 1 103 ? -5.947 3.626 -2.366 1.00 93.50 103 ILE A O 1
ATOM 811 N N . LEU A 1 104 ? -5.401 1.930 -3.729 1.00 91.69 104 LEU A N 1
ATOM 812 C CA . LEU A 1 104 ? -5.714 2.651 -4.963 1.00 91.69 104 LEU A CA 1
ATOM 813 C C . LEU A 1 104 ? -7.208 2.982 -5.067 1.00 91.69 104 LEU A C 1
ATOM 815 O O . LEU A 1 104 ? -7.550 4.097 -5.465 1.00 91.69 104 LEU A O 1
ATOM 819 N N . LEU A 1 105 ? -8.083 2.057 -4.670 1.00 90.69 105 LEU A N 1
ATOM 820 C CA . LEU A 1 105 ? -9.527 2.279 -4.587 1.00 90.69 105 LEU A CA 1
ATOM 821 C C . LEU A 1 105 ? -9.850 3.476 -3.683 1.00 90.69 105 LEU A C 1
ATOM 823 O O . LEU A 1 105 ? -10.442 4.446 -4.146 1.00 90.69 105 LEU A O 1
ATOM 827 N N . GLU A 1 106 ? -9.382 3.455 -2.437 1.00 91.44 106 GLU A N 1
ATOM 828 C CA . GLU A 1 106 ? -9.644 4.514 -1.448 1.00 91.44 106 GLU A CA 1
ATOM 829 C C . GLU A 1 106 ? -8.935 5.838 -1.781 1.00 91.44 106 GLU A C 1
ATOM 831 O O . GLU A 1 106 ? -9.318 6.914 -1.323 1.00 91.44 106 GLU A O 1
ATOM 836 N N . SER A 1 107 ? -7.908 5.785 -2.629 1.00 90.75 107 SER A N 1
ATOM 837 C CA . SER A 1 107 ? -7.284 6.957 -3.244 1.00 90.75 107 SER A CA 1
ATOM 838 C C . SER A 1 107 ? -8.039 7.521 -4.450 1.00 90.75 107 SER A C 1
ATOM 840 O O . SER A 1 107 ? -7.595 8.527 -5.012 1.00 90.75 107 SER A O 1
ATOM 842 N N . GLY A 1 108 ? -9.154 6.911 -4.856 1.00 88.44 108 GLY A N 1
ATOM 843 C CA . GLY A 1 108 ? -9.986 7.365 -5.970 1.00 88.44 108 GLY A CA 1
ATOM 844 C C . GLY A 1 108 ? -9.439 6.999 -7.353 1.00 88.44 108 GLY A C 1
ATOM 845 O O . GLY A 1 108 ? -9.694 7.719 -8.318 1.00 88.44 108 GLY A O 1
ATOM 846 N N . PHE A 1 109 ? -8.648 5.924 -7.464 1.00 85.94 109 PHE A N 1
ATOM 847 C CA . PHE A 1 109 ? -8.181 5.394 -8.755 1.00 85.94 109 PHE A CA 1
ATOM 848 C C . PHE A 1 109 ? -9.122 4.351 -9.366 1.00 85.94 109 PHE A C 1
ATOM 850 O O . PHE A 1 109 ? -8.991 4.049 -10.555 1.00 85.94 109 PHE A O 1
ATOM 857 N N . ALA A 1 110 ? -10.064 3.807 -8.594 1.00 73.38 110 ALA A N 1
ATOM 858 C CA . ALA A 1 110 ? -11.170 3.065 -9.184 1.00 73.38 110 ALA A CA 1
ATOM 859 C C . ALA A 1 110 ? -12.056 4.017 -10.009 1.00 73.38 110 ALA A C 1
ATOM 861 O O . ALA A 1 110 ? -12.029 5.228 -9.800 1.00 73.38 110 ALA A O 1
ATOM 862 N N . GLY A 1 111 ? -12.768 3.474 -11.006 1.00 62.22 111 GLY A N 1
ATOM 863 C CA . GLY A 1 111 ? -13.641 4.211 -11.937 1.00 62.22 111 GLY A CA 1
ATOM 864 C C . GLY A 1 111 ? -14.690 5.108 -11.254 1.00 62.22 111 GLY A C 1
ATOM 865 O O . GLY A 1 111 ? -14.703 5.215 -10.041 1.00 62.22 111 GLY A O 1
ATOM 866 N N . PRO A 1 112 ? -15.562 5.799 -12.010 1.00 53.78 112 PRO A N 1
ATOM 867 C CA . PRO A 1 112 ? -16.126 7.091 -11.623 1.00 53.78 112 PRO A CA 1
ATOM 868 C C . PRO A 1 112 ? -16.988 7.048 -10.345 1.00 53.78 112 PRO A C 1
ATOM 870 O O . PRO A 1 112 ? -18.209 7.070 -10.429 1.00 53.78 112 PRO A O 1
ATOM 873 N N . ASP A 1 113 ? -16.352 7.163 -9.178 1.00 56.44 113 ASP A N 1
ATOM 874 C CA . ASP A 1 113 ? -16.948 7.608 -7.907 1.00 56.44 113 ASP A CA 1
ATOM 875 C C . ASP A 1 113 ? -17.108 9.140 -7.901 1.00 56.44 113 ASP A C 1
ATOM 877 O O . ASP A 1 113 ? -16.951 9.842 -6.902 1.00 56.44 113 ASP A O 1
ATOM 881 N N . VAL A 1 114 ? -17.389 9.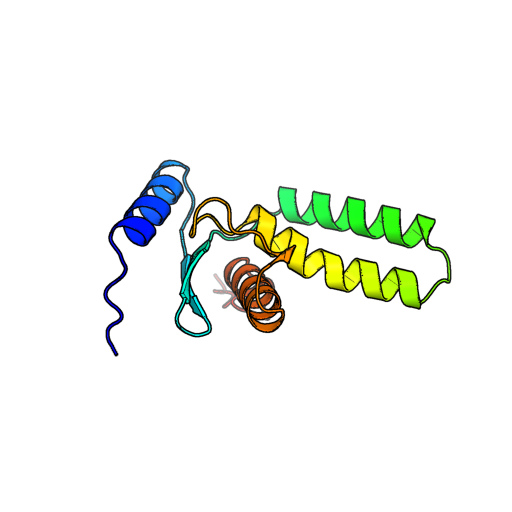683 -9.084 1.00 53.66 114 VAL A N 1
ATOM 882 C CA . VAL A 1 114 ? -17.767 11.066 -9.297 1.00 53.66 114 VAL A CA 1
ATOM 883 C C . VAL A 1 114 ? -19.215 10.994 -9.737 1.00 53.66 114 VAL A C 1
ATOM 885 O O . VAL A 1 114 ? -19.500 10.692 -10.893 1.00 53.66 114 VAL A O 1
ATOM 888 N N . GLU A 1 115 ? -20.137 11.260 -8.819 1.00 59.06 115 GLU A N 1
ATOM 889 C CA . GLU A 1 115 ? -21.476 11.701 -9.192 1.00 59.06 115 GLU A CA 1
ATOM 890 C C . GLU A 1 115 ? -21.397 13.220 -9.406 1.00 59.06 115 GLU A C 1
ATOM 892 O O . GLU A 1 115 ? -21.449 13.980 -8.435 1.00 59.06 115 GLU A O 1
ATOM 897 N N . PRO A 1 116 ? -21.193 13.721 -10.643 1.00 55.16 116 PRO A N 1
ATOM 898 C CA . PRO A 1 116 ? -21.193 15.153 -10.889 1.00 55.16 116 PRO A CA 1
ATOM 899 C C . PRO A 1 116 ? -22.584 15.708 -10.579 1.00 55.16 116 PRO A C 1
ATOM 901 O O . PRO A 1 116 ? -23.521 15.565 -11.366 1.00 55.16 116 PRO A O 1
ATOM 904 N N . VAL A 1 117 ? -22.718 16.381 -9.439 1.00 57.75 117 VAL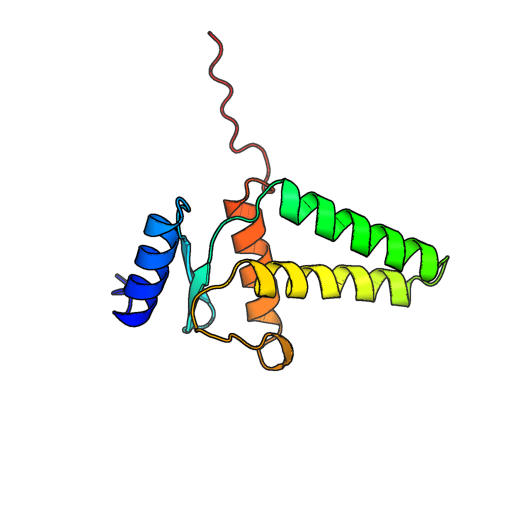 A N 1
ATOM 905 C CA . VAL A 1 117 ? -23.899 17.192 -9.150 1.00 57.75 117 VAL A CA 1
ATOM 906 C C . VAL A 1 117 ? -23.826 18.419 -10.058 1.00 57.75 117 VAL A C 1
ATOM 908 O O . VAL A 1 117 ? -22.981 19.295 -9.870 1.00 57.75 117 VAL A O 1
ATOM 911 N N . LYS A 1 118 ? -24.676 18.467 -11.091 1.00 42.88 118 LYS A N 1
ATOM 912 C CA . LYS A 1 118 ? -24.869 19.685 -11.889 1.00 42.88 118 LYS A CA 1
ATOM 913 C C . LYS A 1 118 ? -25.510 20.743 -10.990 1.00 42.88 118 LYS A C 1
ATOM 915 O O . LYS A 1 118 ? -26.568 20.481 -10.422 1.00 42.88 118 LYS A O 1
ATOM 920 N N . LEU A 1 119 ? -24.862 21.901 -10.877 1.00 47.44 119 LEU A N 1
ATOM 921 C CA . LEU A 1 119 ? -25.491 23.125 -10.377 1.00 47.44 119 LEU A CA 1
ATOM 922 C C . LEU A 1 119 ? -26.419 23.705 -11.448 1.00 47.44 119 LEU A C 1
ATOM 924 O O . LEU A 1 119 ? -26.019 23.676 -12.637 1.00 47.44 119 LEU A O 1
#

Foldseek 3Di:
DPPPDDPQLVVLQVVCVVVVFRWDWDADPNDIWIWTADDPVLVVVLVVVLVVQPVVCDPVPVSNVVSVLVSLVVLCVVTIPPPPPDDPVPDDSRVSNVSSVVNCVNNVVPPPPDPPDDD

Nearest PDB structures (foldseek):
  5ir0-assembly2_B  TM=3.850E-01  e=3.606E-01  Vibrio cholerae O1 biovar El Tor
  4it4-assembly4_D  TM=3.275E-01  e=5.337E+00  Drosophila melanogaster

Secondary structure (DSSP, 8-state):
------HHHHHHHHHHHHTT---EEEEETTEEEEE-PPPHHHHHHHHHHHHHHHHHHTT-HHHHHHHHHHHHHHHHHHHEEESTT--GGGS-HHHHHHHHHHHHHHTT-SS--------

Sequence (119 aa):
MDHKVSEQAQAAADRLKEQGYTPVYTVIAGQEFVFRPITRAEWRELIRRRNQQAAEAGDNQIAIAEIQEDSAEEFTKMAVVYPENFDVSKAPAGIVNSLSDAILLESGFAGPDVEPVKL

Solvent-accessible surface area (backbone atoms only — not comparable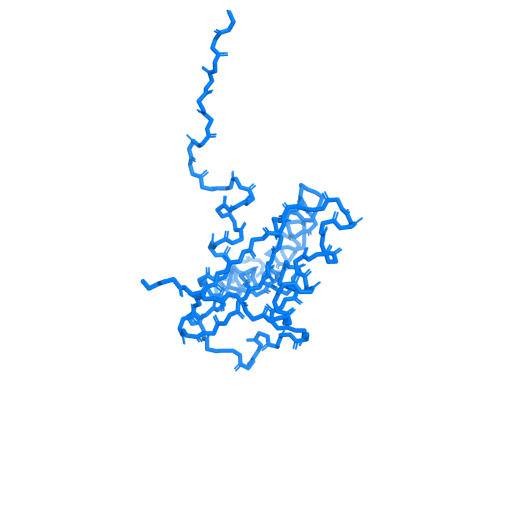 to full-atom values): 7021 Å² total; per-residue (Å²): 130,90,78,78,76,49,73,65,48,49,52,45,36,51,56,35,42,78,72,73,43,72,55,44,79,50,72,56,98,88,41,71,37,26,31,34,52,66,50,76,67,57,51,51,51,50,53,50,50,52,52,51,53,42,62,75,44,58,88,40,64,65,58,48,50,51,54,57,56,52,47,34,53,52,50,35,65,74,29,49,56,26,55,74,85,68,56,70,93,77,47,60,69,70,53,46,52,52,46,24,52,52,37,40,42,72,46,64,68,51,74,84,89,63,82,82,78,82,130

Mean predicted aligned error: 5.84 Å

pLDDT: mean 87.16, std 12.03, range [42.88, 96.69]